Protein AF-A0A521CJY9-F1 (afdb_monomer)

pLDDT: mean 82.64, std 19.56, range [33.78, 97.81]

Organism: NCBI:txid1010611

Foldseek 3Di:
DDPDPDPPDDPPPDDPPPDDDPVRLLVVLLVLLVVLLVCLLPDQSPDPSNLVSLVVLLVQFVCSVVLSVQLVVLSPDPDSVSSSVSSVVSSVVSVVRSVVSVVD

Mean predicted aligned error: 7.99 Å

Sequence (104 aa):
MDRKQQLSNVAFGGDWSEAVEPGERTALCLLRLAEAVRNCQEEDPATPDVLEALDWLAARISRGALLRSAFLKAAQHPIPELRQSELWRTLRTIRSLVGEAAGR

R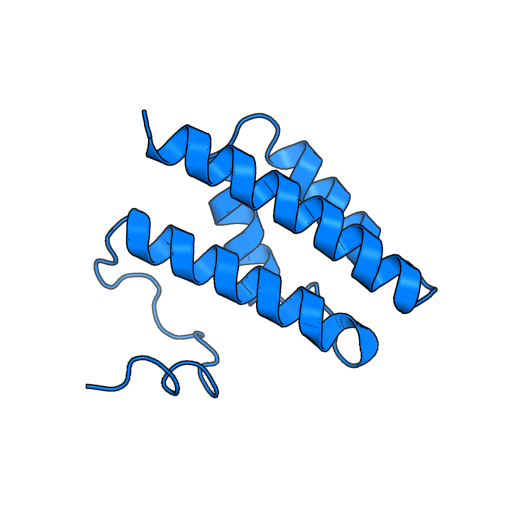adius of gyration: 13.81 Å; Cα contacts (8 Å, |Δi|>4): 87; chains: 1; bounding box: 34×40×36 Å

Solvent-accessible surface area (backbone atoms only — not comparable to full-atom values): 6114 Å² total; per-residue (Å²): 136,84,91,80,76,90,74,87,83,69,86,78,85,64,77,89,75,65,92,64,54,73,69,57,50,50,52,51,29,53,48,47,46,52,50,29,43,71,43,38,76,85,43,79,45,75,41,71,70,37,46,52,31,47,52,60,53,25,78,63,28,90,65,16,72,58,50,50,53,50,36,56,56,18,62,67,38,86,54,49,70,58,16,36,52,44,28,49,55,43,51,54,52,51,54,52,45,46,53,61,50,73,76,108

Secondary structure (DSSP, 8-state):
---SSSSSS----S-TTS---HHHHHHHHHHHHHHHHHHTTTS-TT-HHHHHHHHHHHTTSTTHHHHHHHHHHHHT-SSHHHHHHHHHHHHHHHHHHHHHHHT-

Structure (mmCIF, N/CA/C/O backbone):
data_AF-A0A521CJY9-F1
#
_entry.id   AF-A0A521CJY9-F1
#
loop_
_atom_site.group_PDB
_atom_site.id
_atom_site.type_symbol
_atom_site.label_atom_id
_atom_site.label_alt_id
_atom_site.label_comp_id
_atom_site.label_asym_id
_atom_site.label_entity_id
_atom_site.label_seq_id
_atom_site.pdbx_PDB_ins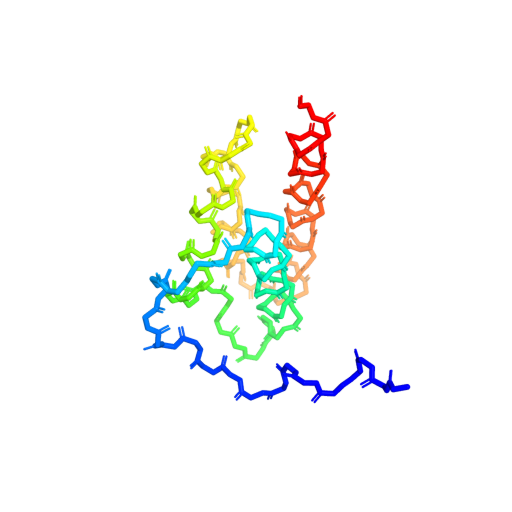_code
_atom_site.Cartn_x
_atom_site.Cartn_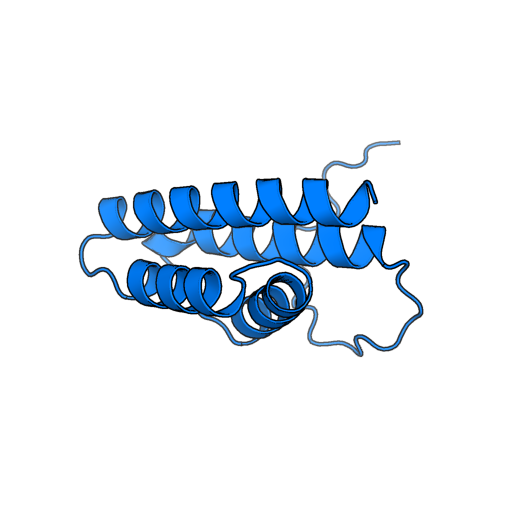y
_atom_site.Cartn_z
_atom_site.occupancy
_atom_site.B_iso_or_equiv
_atom_site.auth_seq_id
_atom_site.auth_comp_id
_atom_site.auth_asym_id
_atom_site.auth_atom_id
_atom_site.pdbx_PDB_model_num
ATOM 1 N N . MET A 1 1 ? 2.436 -30.180 -6.746 1.00 33.78 1 MET A N 1
ATOM 2 C CA . MET A 1 1 ? 3.196 -29.423 -5.731 1.00 33.78 1 MET A CA 1
ATOM 3 C C . MET A 1 1 ? 2.427 -28.152 -5.417 1.00 33.78 1 MET A C 1
ATOM 5 O O . MET A 1 1 ? 2.190 -27.344 -6.311 1.00 33.78 1 MET A O 1
ATOM 9 N N . ASP A 1 2 ? 1.943 -28.066 -4.182 1.00 40.22 2 ASP A N 1
ATOM 10 C CA . ASP A 1 2 ? 1.028 -27.050 -3.660 1.00 40.22 2 ASP A CA 1
ATOM 11 C C . ASP A 1 2 ? 1.739 -25.710 -3.423 1.00 40.22 2 ASP A C 1
ATOM 13 O O . ASP A 1 2 ? 2.534 -25.567 -2.501 1.00 40.22 2 ASP A O 1
ATOM 17 N N . ARG A 1 3 ? 1.431 -24.697 -4.242 1.00 48.19 3 ARG A N 1
ATOM 18 C CA . ARG A 1 3 ? 1.924 -23.310 -4.096 1.00 48.19 3 ARG A CA 1
ATOM 19 C C . ARG A 1 3 ? 1.027 -22.464 -3.181 1.00 48.19 3 ARG A C 1
ATOM 21 O O . ARG A 1 3 ? 0.760 -21.305 -3.489 1.00 48.19 3 ARG A O 1
ATOM 28 N N . LYS A 1 4 ? 0.463 -23.044 -2.117 1.00 45.81 4 LYS A N 1
ATOM 29 C CA . LYS A 1 4 ? -0.617 -22.391 -1.349 1.00 45.81 4 LYS A CA 1
ATOM 30 C C . LYS A 1 4 ? -0.349 -22.119 0.130 1.00 45.81 4 LYS A C 1
ATOM 32 O O . LYS A 1 4 ? -1.239 -21.585 0.779 1.00 45.81 4 LYS A O 1
ATOM 37 N N . GLN A 1 5 ? 0.844 -22.387 0.663 1.00 43.06 5 GLN A N 1
ATOM 38 C CA . GLN A 1 5 ? 1.094 -22.189 2.104 1.00 43.06 5 GLN A CA 1
ATOM 39 C C . GLN A 1 5 ? 2.442 -21.555 2.481 1.00 43.06 5 GLN A C 1
ATOM 41 O O . GLN A 1 5 ? 2.839 -21.627 3.635 1.00 43.06 5 GLN A O 1
ATOM 46 N N . GLN A 1 6 ? 3.150 -20.896 1.560 1.00 45.12 6 GLN A N 1
ATOM 47 C CA . GLN A 1 6 ? 4.528 -20.456 1.838 1.00 45.12 6 GLN A CA 1
ATOM 48 C C . GLN A 1 6 ? 4.722 -18.982 2.223 1.00 45.12 6 GLN A C 1
ATOM 50 O O . GLN A 1 6 ? 5.857 -18.528 2.283 1.00 45.12 6 GLN A O 1
ATOM 55 N N . LEU A 1 7 ? 3.659 -18.223 2.496 1.00 50.19 7 LEU A N 1
ATOM 56 C CA . LEU A 1 7 ? 3.787 -16.778 2.758 1.00 50.19 7 LEU A CA 1
ATOM 57 C C . LEU A 1 7 ? 3.251 -16.341 4.124 1.00 50.19 7 LEU A C 1
ATOM 59 O O . LEU A 1 7 ? 3.151 -15.150 4.374 1.00 50.19 7 LEU A O 1
ATOM 63 N N . SER A 1 8 ? 2.921 -17.275 5.019 1.00 37.91 8 SER A N 1
ATOM 64 C CA . SER A 1 8 ? 2.235 -16.933 6.268 1.00 37.91 8 SER A CA 1
ATOM 65 C C . SER A 1 8 ? 3.139 -16.488 7.416 1.00 37.91 8 SER A C 1
ATOM 67 O O . SER A 1 8 ? 2.602 -16.242 8.479 1.00 37.91 8 SER A O 1
ATOM 69 N N . ASN A 1 9 ? 4.466 -16.406 7.265 1.00 35.91 9 ASN A N 1
ATOM 70 C CA . ASN A 1 9 ? 5.363 -15.991 8.358 1.00 35.91 9 ASN A CA 1
ATOM 71 C C . ASN A 1 9 ? 6.708 -15.481 7.834 1.00 35.91 9 ASN A C 1
ATOM 73 O O . ASN A 1 9 ? 7.758 -16.036 8.157 1.00 35.91 9 ASN A O 1
ATOM 77 N N . VAL A 1 10 ? 6.706 -14.440 7.004 1.00 48.16 10 VAL A N 1
ATOM 78 C CA . VAL A 1 10 ? 7.971 -13.793 6.652 1.00 48.16 10 VAL A CA 1
ATOM 79 C C . VAL A 1 10 ? 7.881 -12.297 6.916 1.00 48.16 10 VAL A C 1
ATOM 81 O O . VAL A 1 10 ? 7.437 -11.497 6.089 1.00 48.16 10 VAL A O 1
ATOM 84 N N . ALA A 1 11 ? 8.333 -11.916 8.109 1.00 45.84 11 ALA A N 1
ATOM 85 C CA . ALA A 1 11 ? 8.929 -10.609 8.314 1.00 45.84 11 ALA A CA 1
ATOM 86 C C . ALA A 1 11 ? 10.189 -10.567 7.433 1.00 45.84 11 ALA A C 1
ATOM 88 O O . ALA A 1 11 ? 11.240 -11.086 7.807 1.00 45.84 11 ALA A O 1
ATOM 89 N N . PHE A 1 12 ? 10.055 -10.046 6.212 1.00 53.09 12 PHE A N 1
ATOM 90 C CA . PHE A 1 12 ? 11.155 -9.887 5.262 1.00 53.09 12 PHE A CA 1
ATOM 91 C C . PHE A 1 12 ? 11.997 -8.667 5.678 1.00 53.09 12 PHE A C 1
ATOM 93 O O . PHE A 1 12 ? 12.066 -7.672 4.972 1.00 53.09 12 PHE A O 1
ATOM 100 N N . GLY A 1 13 ? 12.621 -8.745 6.856 1.00 45.44 13 GLY A N 1
ATOM 101 C CA . GLY A 1 13 ? 13.673 -7.830 7.317 1.00 45.44 13 GLY A CA 1
ATOM 102 C C . GLY A 1 13 ? 15.075 -8.324 6.939 1.00 45.44 13 GLY A C 1
ATOM 103 O O . GLY A 1 13 ? 16.040 -8.036 7.643 1.00 45.44 13 GLY A O 1
ATOM 104 N N . GLY A 1 14 ? 15.175 -9.145 5.890 1.00 42.72 14 GLY A N 1
ATOM 105 C CA . GLY A 1 14 ? 16.407 -9.763 5.412 1.00 42.72 14 GLY A CA 1
ATOM 106 C C . GLY A 1 14 ? 16.717 -9.289 3.999 1.00 42.72 14 GLY A C 1
ATOM 107 O O . GLY A 1 14 ? 15.902 -9.477 3.104 1.00 42.72 14 GLY A O 1
ATOM 108 N N . ASP A 1 15 ? 17.872 -8.642 3.870 1.00 48.41 15 ASP A N 1
ATOM 109 C CA . ASP A 1 15 ? 18.595 -8.234 2.663 1.00 48.41 15 ASP A CA 1
ATOM 110 C C . ASP A 1 15 ? 17.845 -8.409 1.321 1.00 48.41 15 ASP A C 1
ATOM 112 O O . ASP A 1 15 ? 17.906 -9.450 0.669 1.00 48.41 15 ASP A O 1
ATOM 116 N N . TRP A 1 16 ? 17.180 -7.341 0.863 1.00 54.81 16 TRP A N 1
ATOM 117 C CA . TRP A 1 16 ? 16.514 -7.215 -0.449 1.00 54.81 16 TRP A CA 1
ATOM 118 C C . TRP A 1 16 ? 17.482 -7.263 -1.660 1.00 54.81 16 TRP A C 1
ATOM 120 O O . TRP A 1 16 ? 17.134 -6.807 -2.754 1.00 54.81 16 TRP A O 1
ATOM 130 N N . SER A 1 17 ? 18.710 -7.744 -1.443 1.00 44.91 17 SER A N 1
ATOM 131 C CA . SER A 1 17 ? 19.864 -7.706 -2.347 1.00 44.91 17 SER A CA 1
ATOM 132 C C . SER A 1 17 ? 20.087 -9.016 -3.114 1.00 44.91 17 SER A C 1
ATOM 134 O O . SER A 1 17 ? 20.841 -9.035 -4.088 1.00 44.91 17 SER A O 1
ATOM 136 N N . GLU A 1 18 ? 19.414 -10.113 -2.750 1.00 48.56 18 GLU A N 1
ATOM 137 C CA . GLU A 1 18 ? 19.413 -11.300 -3.611 1.00 48.56 18 GLU A CA 1
ATOM 13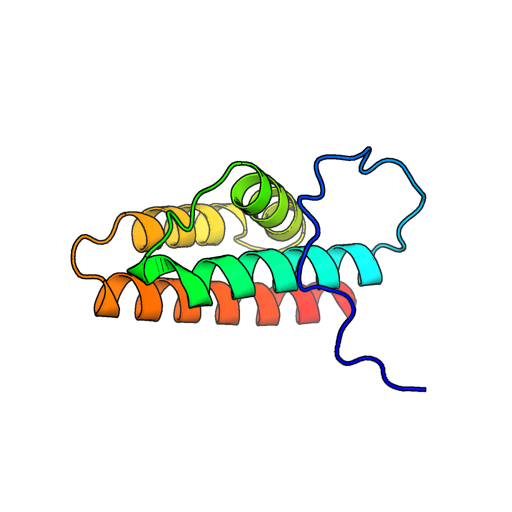8 C C . GLU A 1 18 ? 18.633 -11.013 -4.900 1.00 48.56 18 GLU A C 1
ATOM 140 O O . GLU A 1 18 ? 17.611 -10.330 -4.889 1.00 48.56 18 GLU A O 1
ATOM 145 N N . ALA A 1 19 ? 19.163 -11.483 -6.029 1.00 53.38 19 ALA A N 1
ATOM 146 C CA . ALA A 1 19 ? 18.713 -11.185 -7.385 1.00 53.38 19 ALA A CA 1
ATOM 147 C C . ALA A 1 19 ? 17.272 -11.664 -7.662 1.00 53.38 19 ALA A C 1
ATOM 149 O O . ALA A 1 19 ? 17.053 -12.680 -8.314 1.00 53.38 19 ALA A O 1
ATOM 150 N N . VAL A 1 20 ? 16.279 -10.931 -7.157 1.00 58.16 20 VAL A N 1
ATOM 151 C CA . VAL A 1 20 ? 14.862 -11.149 -7.452 1.00 58.16 20 VAL A CA 1
ATOM 152 C C . VAL A 1 20 ? 14.562 -10.550 -8.821 1.00 58.16 20 VAL A C 1
ATOM 154 O O . VAL A 1 20 ? 14.743 -9.346 -9.036 1.00 58.16 20 VAL A O 1
ATOM 157 N N . GLU A 1 21 ? 14.056 -11.376 -9.736 1.00 67.38 21 GLU A N 1
ATOM 158 C CA . GLU A 1 21 ? 13.609 -10.915 -11.048 1.00 67.38 21 GLU A CA 1
ATOM 159 C C . GLU A 1 21 ? 12.563 -9.790 -10.886 1.00 67.38 21 GLU A C 1
ATOM 161 O O . GLU A 1 21 ? 11.682 -9.872 -10.019 1.00 67.38 21 GLU A O 1
ATOM 166 N N . PRO A 1 22 ? 12.586 -8.726 -11.712 1.00 67.31 22 PRO A N 1
ATOM 167 C CA . PRO A 1 22 ? 11.698 -7.569 -11.543 1.00 67.31 22 PRO A CA 1
ATOM 168 C C . PRO A 1 22 ? 10.198 -7.914 -11.438 1.00 67.31 22 PRO A C 1
ATOM 170 O O . PRO A 1 2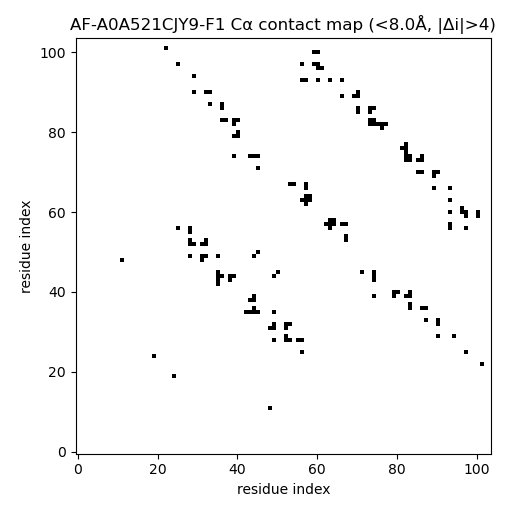2 ? 9.445 -7.236 -10.726 1.00 67.31 22 PRO A O 1
ATOM 173 N N . GLY A 1 23 ? 9.756 -8.985 -12.108 1.00 74.44 23 GLY A N 1
ATOM 174 C CA . GLY A 1 23 ? 8.383 -9.492 -12.031 1.00 74.44 23 GLY A CA 1
ATOM 175 C C . GLY A 1 23 ? 8.041 -10.141 -10.685 1.00 74.44 23 GLY A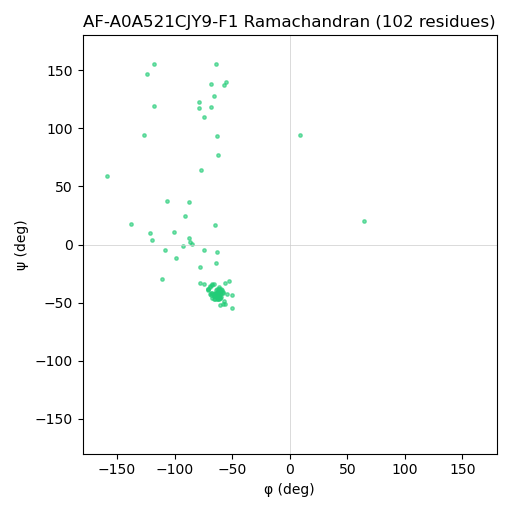 C 1
ATOM 176 O O . GLY A 1 23 ? 6.952 -9.920 -10.151 1.00 74.44 23 GLY A O 1
ATOM 177 N N . GLU A 1 24 ? 8.977 -10.878 -10.090 1.00 79.75 24 GLU A N 1
ATOM 178 C CA . GLU A 1 24 ? 8.803 -11.492 -8.770 1.00 79.75 24 GLU A CA 1
ATOM 179 C C . GLU A 1 24 ? 8.755 -10.427 -7.677 1.00 79.75 24 GLU A C 1
ATOM 181 O O . GLU A 1 24 ? 7.862 -10.450 -6.827 1.00 79.75 24 GLU A O 1
ATOM 186 N N . ARG A 1 25 ? 9.624 -9.410 -7.759 1.00 85.19 25 ARG A N 1
ATOM 187 C CA . ARG A 1 25 ? 9.609 -8.288 -6.811 1.00 85.19 25 ARG A CA 1
ATOM 188 C C . ARG A 1 25 ? 8.296 -7.514 -6.868 1.00 85.19 25 ARG A C 1
ATOM 190 O O . ARG A 1 25 ? 7.721 -7.188 -5.832 1.00 85.19 25 ARG A O 1
ATOM 197 N N . THR A 1 26 ? 7.772 -7.296 -8.072 1.00 89.31 26 THR A N 1
ATOM 198 C CA . THR A 1 26 ? 6.449 -6.691 -8.265 1.00 89.31 26 THR A CA 1
ATOM 199 C C . THR A 1 26 ? 5.350 -7.483 -7.558 1.00 89.31 26 THR A C 1
ATOM 201 O O . THR A 1 26 ? 4.529 -6.906 -6.838 1.00 89.31 26 THR A O 1
ATOM 204 N N . ALA A 1 27 ? 5.329 -8.804 -7.751 1.00 89.19 27 ALA A N 1
ATOM 205 C CA . ALA A 1 27 ? 4.332 -9.673 -7.139 1.00 89.19 27 ALA A CA 1
ATOM 206 C C . ALA A 1 27 ? 4.424 -9.653 -5.605 1.00 89.19 27 ALA A C 1
ATOM 208 O O . ALA A 1 27 ? 3.392 -9.563 -4.936 1.00 89.19 27 ALA A O 1
ATOM 209 N N . LEU A 1 28 ? 5.642 -9.667 -5.055 1.00 90.44 28 LEU A N 1
ATOM 210 C CA . LEU A 1 28 ? 5.892 -9.591 -3.614 1.00 90.44 28 LEU A CA 1
ATOM 211 C C . LEU A 1 28 ? 5.410 -8.265 -3.013 1.00 90.44 28 LEU A C 1
ATOM 213 O O . LEU A 1 28 ? 4.690 -8.276 -2.014 1.00 90.44 28 LEU A O 1
ATOM 217 N N . CYS A 1 29 ? 5.721 -7.127 -3.641 1.00 93.12 29 CYS A N 1
ATOM 218 C CA . CYS A 1 29 ? 5.244 -5.828 -3.168 1.00 93.12 29 CYS A CA 1
ATOM 219 C C . CYS A 1 29 ? 3.708 -5.744 -3.197 1.00 93.12 29 CYS A C 1
ATOM 221 O O . CYS A 1 29 ? 3.091 -5.304 -2.228 1.00 93.12 29 CYS A O 1
ATOM 223 N N . LEU A 1 30 ? 3.065 -6.213 -4.275 1.00 93.81 30 LEU A N 1
ATOM 224 C CA . LEU A 1 30 ? 1.599 -6.235 -4.370 1.00 93.81 30 LEU A CA 1
ATOM 225 C C . LEU A 1 30 ? 0.961 -7.136 -3.308 1.00 93.81 30 LEU A C 1
ATOM 227 O O . LEU A 1 30 ? -0.086 -6.787 -2.759 1.00 93.81 30 LEU A O 1
ATOM 231 N N . LEU A 1 31 ? 1.580 -8.280 -3.012 1.00 93.88 31 LEU A N 1
ATOM 232 C CA . LEU A 1 31 ? 1.135 -9.173 -1.950 1.00 93.88 31 LEU A CA 1
ATOM 233 C C . LEU A 1 31 ? 1.231 -8.498 -0.577 1.00 93.88 31 LEU A C 1
ATOM 235 O O . LEU A 1 31 ? 0.267 -8.565 0.184 1.00 93.88 31 LEU A O 1
ATOM 239 N N . ARG A 1 32 ? 2.348 -7.816 -0.289 1.00 93.38 32 ARG A N 1
ATOM 240 C CA . ARG A 1 32 ? 2.563 -7.102 0.977 1.00 93.38 32 ARG A CA 1
ATOM 241 C C . ARG A 1 32 ? 1.515 -6.016 1.200 1.00 93.38 32 ARG A C 1
ATOM 243 O O . ARG A 1 32 ? 0.926 -5.946 2.274 1.00 93.38 32 ARG A O 1
ATOM 250 N N . LEU A 1 33 ? 1.224 -5.217 0.172 1.00 95.56 33 LEU A N 1
ATOM 251 C CA . LEU A 1 33 ? 0.143 -4.235 0.249 1.00 95.56 33 LEU A CA 1
ATOM 252 C C . LEU A 1 33 ? -1.205 -4.932 0.486 1.00 95.56 33 LEU A C 1
ATOM 254 O O . LEU A 1 33 ? -1.967 -4.499 1.341 1.00 95.56 33 LEU A O 1
ATOM 258 N N . ALA A 1 34 ? -1.510 -6.020 -0.230 1.00 96.12 34 ALA A N 1
ATOM 259 C CA . ALA A 1 34 ? -2.775 -6.741 -0.066 1.00 96.12 34 ALA A CA 1
ATOM 260 C C . ALA A 1 34 ? -2.967 -7.313 1.345 1.00 96.12 34 ALA A C 1
ATOM 262 O O . ALA A 1 34 ? -4.081 -7.291 1.862 1.00 96.12 34 ALA A O 1
ATOM 263 N N . GLU A 1 35 ? -1.905 -7.819 1.966 1.00 95.56 35 GLU A N 1
ATOM 264 C CA . GLU A 1 35 ? -1.929 -8.298 3.346 1.00 95.56 35 GLU A CA 1
ATOM 265 C C . GLU A 1 35 ? -2.201 -7.166 4.337 1.00 95.56 35 GLU A C 1
ATOM 267 O O . GLU A 1 35 ? -3.136 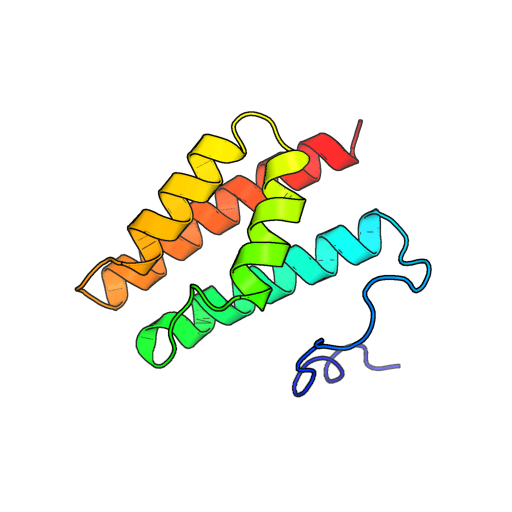-7.274 5.128 1.00 95.56 35 GLU A O 1
ATOM 272 N N . ALA A 1 36 ? -1.503 -6.038 4.193 1.00 95.12 36 ALA A N 1
ATOM 273 C CA . ALA A 1 36 ? -1.751 -4.848 5.001 1.00 95.12 36 ALA A CA 1
ATOM 274 C C . ALA A 1 36 ? -3.200 -4.353 4.876 1.00 95.12 36 ALA A C 1
ATOM 276 O O . ALA A 1 36 ? -3.835 -4.030 5.875 1.00 95.12 36 ALA A O 1
ATOM 277 N N . VAL A 1 37 ? -3.772 -4.349 3.664 1.00 96.50 37 VAL A N 1
ATOM 278 C CA . VAL A 1 37 ? -5.183 -3.974 3.457 1.00 96.50 37 VAL A CA 1
ATOM 279 C C . VAL A 1 37 ? -6.154 -4.990 4.077 1.00 96.50 37 VAL A C 1
ATOM 281 O O . VAL A 1 37 ? -7.214 -4.604 4.570 1.00 96.50 37 VAL A O 1
ATOM 284 N N . ARG A 1 38 ? -5.835 -6.291 4.075 1.00 94.94 38 ARG A N 1
ATOM 285 C CA . ARG A 1 38 ? -6.684 -7.303 4.730 1.00 94.94 38 ARG A CA 1
ATOM 286 C C . ARG A 1 38 ? -6.716 -7.117 6.244 1.00 94.94 38 ARG A C 1
ATOM 288 O O . ARG A 1 38 ? -7.803 -7.168 6.810 1.00 94.94 38 ARG A O 1
ATOM 295 N N . ASN A 1 39 ? -5.567 -6.838 6.853 1.00 93.38 39 ASN A N 1
ATOM 296 C CA . ASN A 1 39 ? -5.419 -6.782 8.308 1.00 93.38 39 ASN A CA 1
ATOM 297 C C . ASN A 1 39 ? -5.625 -5.370 8.890 1.00 93.38 39 ASN A C 1
ATOM 299 O O . ASN A 1 39 ? -5.605 -5.200 10.104 1.00 93.38 39 ASN A O 1
ATOM 303 N N . CYS A 1 40 ? -5.886 -4.348 8.060 1.00 93.94 40 CYS A N 1
ATOM 304 C CA . CYS A 1 40 ? -5.929 -2.936 8.476 1.00 93.94 40 CYS A CA 1
ATOM 305 C C . CYS A 1 40 ? -7.015 -2.567 9.506 1.00 93.94 40 CYS A C 1
ATOM 307 O O . CYS A 1 40 ? -7.139 -1.402 9.902 1.00 93.94 40 CYS A O 1
ATOM 309 N N . GLN A 1 41 ? -7.902 -3.502 9.845 1.00 90.12 41 GLN A N 1
ATOM 310 C CA . GLN A 1 41 ? -8.886 -3.323 10.910 1.00 90.12 41 GLN A CA 1
ATOM 311 C C . GLN A 1 41 ? -8.254 -3.502 12.293 1.00 90.12 41 GLN A C 1
ATOM 313 O O . GLN A 1 41 ? -8.651 -2.801 13.220 1.00 90.12 41 GLN A O 1
ATOM 318 N N . GLU A 1 42 ? -7.257 -4.379 12.398 1.00 90.69 42 GLU A N 1
ATOM 319 C CA . GLU A 1 42 ? -6.597 -4.764 13.649 1.00 90.69 42 GLU A CA 1
ATOM 320 C C . GLU A 1 42 ? -5.155 -4.238 13.719 1.00 90.69 42 GLU A C 1
ATOM 322 O O . GLU A 1 42 ? -4.662 -3.919 14.798 1.00 90.69 42 GLU A O 1
ATOM 327 N N . GLU A 1 43 ? -4.501 -4.089 12.566 1.00 91.50 43 GLU A N 1
ATOM 328 C CA . GLU A 1 43 ? -3.102 -3.681 12.438 1.00 91.50 43 GLU A CA 1
ATOM 329 C C . GLU A 1 43 ? -2.968 -2.353 11.681 1.00 91.50 43 GLU A C 1
ATOM 331 O O . GLU A 1 43 ? -3.825 -1.986 10.871 1.00 91.50 43 GLU A O 1
ATOM 336 N N . ASP A 1 44 ? -1.870 -1.629 11.918 1.00 91.00 44 ASP A N 1
ATOM 337 C CA . ASP A 1 44 ? -1.529 -0.446 11.125 1.00 91.00 44 ASP A CA 1
ATOM 338 C C . ASP A 1 44 ? -1.141 -0.870 9.694 1.00 91.00 44 ASP A C 1
ATOM 340 O O . ASP A 1 44 ? -0.151 -1.580 9.515 1.00 91.00 44 ASP A O 1
ATOM 344 N N . PRO A 1 45 ? -1.869 -0.439 8.647 1.00 93.50 45 PRO A N 1
ATOM 345 C CA . PRO A 1 45 ? -1.519 -0.768 7.270 1.00 93.50 45 PRO A CA 1
ATOM 346 C C . PRO A 1 45 ? -0.305 0.013 6.734 1.00 93.50 45 PRO A C 1
ATOM 348 O O . PRO A 1 45 ? 0.094 -0.228 5.597 1.00 93.50 45 PRO A O 1
ATOM 351 N N . ALA A 1 46 ? 0.264 0.961 7.487 1.00 94.19 46 ALA A N 1
ATOM 352 C CA . ALA A 1 46 ? 1.384 1.812 7.074 1.00 94.19 46 ALA A CA 1
ATOM 353 C C . ALA A 1 46 ? 2.722 1.437 7.743 1.00 94.19 46 ALA A C 1
ATOM 355 O O . ALA A 1 46 ? 3.538 2.308 8.053 1.00 94.19 46 ALA A O 1
ATOM 356 N N . THR A 1 47 ? 2.977 0.140 7.939 1.00 94.31 47 THR A N 1
ATOM 357 C CA . THR A 1 47 ? 4.261 -0.341 8.476 1.00 94.31 47 THR A CA 1
ATOM 358 C C . THR A 1 47 ? 5.435 -0.034 7.532 1.00 94.31 47 THR A C 1
ATOM 360 O O . THR A 1 47 ? 5.227 0.082 6.321 1.00 94.31 47 THR A O 1
ATOM 363 N N . PRO A 1 48 ? 6.684 0.059 8.035 1.00 93.06 48 PRO A N 1
ATOM 364 C CA . PRO A 1 48 ? 7.861 0.342 7.206 1.00 93.06 48 PRO A CA 1
ATOM 365 C C . PRO A 1 48 ? 7.988 -0.558 5.967 1.00 93.06 48 PRO A C 1
ATOM 367 O O . PRO A 1 48 ? 8.199 -0.043 4.872 1.00 93.06 48 PRO A O 1
ATOM 370 N N . ASP A 1 49 ? 7.747 -1.865 6.108 1.00 88.62 49 ASP A N 1
ATOM 371 C CA . ASP A 1 49 ? 7.769 -2.824 4.993 1.00 88.62 49 ASP A CA 1
ATOM 372 C C . ASP A 1 49 ? 6.715 -2.502 3.920 1.00 88.62 49 ASP A C 1
ATOM 374 O O . ASP A 1 49 ? 6.948 -2.658 2.719 1.00 88.62 49 ASP A O 1
ATOM 378 N N . VAL A 1 50 ? 5.522 -2.063 4.339 1.00 94.75 50 VAL A N 1
ATOM 379 C CA . VAL A 1 50 ? 4.448 -1.681 3.411 1.00 94.75 50 VAL A CA 1
ATOM 380 C C . VAL A 1 50 ? 4.796 -0.376 2.711 1.00 94.75 50 VAL A C 1
ATOM 382 O O . VAL A 1 50 ? 4.543 -0.247 1.514 1.00 94.75 50 VAL A O 1
ATOM 385 N N . LEU A 1 51 ? 5.400 0.573 3.429 1.00 95.50 51 LEU A N 1
ATOM 386 C CA . LEU A 1 51 ? 5.867 1.832 2.857 1.00 95.50 51 LEU A CA 1
ATOM 387 C C . LEU A 1 51 ? 6.970 1.600 1.824 1.00 95.50 51 LEU A C 1
ATOM 389 O O . LEU A 1 51 ? 6.886 2.157 0.733 1.00 95.50 51 LEU A O 1
ATOM 393 N N . GLU A 1 52 ? 7.936 0.727 2.111 1.00 94.50 52 GLU A N 1
ATOM 394 C CA . GLU A 1 52 ? 8.991 0.358 1.164 1.00 94.50 52 GLU A CA 1
ATOM 395 C C . GLU A 1 52 ? 8.408 -0.300 -0.098 1.00 94.50 52 GLU A C 1
ATOM 397 O O . GLU A 1 52 ? 8.729 0.096 -1.222 1.00 94.50 52 GLU A O 1
ATOM 402 N N . ALA A 1 53 ? 7.494 -1.262 0.066 1.00 93.75 53 ALA A N 1
ATOM 403 C CA . ALA A 1 53 ? 6.814 -1.907 -1.056 1.00 93.75 53 ALA A CA 1
ATOM 404 C C . ALA A 1 53 ? 5.978 -0.911 -1.882 1.00 93.75 53 ALA A C 1
ATOM 406 O O . ALA A 1 53 ? 5.966 -0.970 -3.116 1.00 93.75 53 ALA A O 1
ATOM 407 N N . LEU A 1 54 ? 5.294 0.021 -1.215 1.00 96.00 54 LEU A N 1
ATOM 408 C CA . LEU A 1 54 ? 4.509 1.073 -1.852 1.00 96.00 54 LEU A CA 1
ATOM 409 C C . LEU A 1 54 ? 5.407 2.034 -2.637 1.00 96.00 54 LEU A C 1
ATOM 411 O O . LEU A 1 54 ? 5.078 2.362 -3.776 1.00 96.00 54 LEU A O 1
ATOM 415 N N . ASP A 1 55 ? 6.538 2.448 -2.067 1.00 95.25 55 ASP A N 1
ATOM 416 C CA . ASP A 1 55 ? 7.522 3.318 -2.714 1.00 95.25 55 ASP A CA 1
ATOM 417 C C . ASP A 1 55 ? 8.143 2.648 -3.941 1.00 95.25 55 ASP A C 1
ATOM 419 O O . ASP A 1 55 ? 8.242 3.256 -5.014 1.00 95.25 55 ASP A O 1
ATOM 423 N N . TRP A 1 56 ? 8.461 1.359 -3.832 1.00 93.19 56 TRP A N 1
ATOM 424 C CA . TRP A 1 56 ? 8.972 0.575 -4.947 1.00 93.19 56 TRP A CA 1
ATOM 425 C C . TRP A 1 56 ? 7.981 0.509 -6.119 1.00 93.19 56 TRP A C 1
ATOM 427 O O . TRP A 1 56 ? 8.374 0.720 -7.272 1.00 93.19 56 TRP A O 1
ATOM 437 N N . LEU A 1 57 ? 6.698 0.247 -5.845 1.00 93.62 57 LEU A N 1
ATOM 438 C CA . LEU A 1 57 ? 5.651 0.196 -6.873 1.00 93.62 57 LEU A CA 1
ATOM 439 C C . LEU A 1 57 ? 5.365 1.586 -7.454 1.00 93.62 57 LEU A C 1
ATOM 441 O O . LEU A 1 57 ? 5.247 1.738 -8.670 1.00 93.62 57 LEU A O 1
ATOM 445 N N . ALA A 1 58 ? 5.290 2.611 -6.602 1.00 94.44 58 ALA A N 1
ATOM 446 C CA . ALA A 1 58 ? 5.016 3.986 -7.004 1.00 94.44 58 ALA A CA 1
ATOM 447 C C . ALA A 1 58 ? 6.087 4.539 -7.955 1.00 94.44 58 ALA A C 1
ATOM 449 O O . ALA A 1 58 ? 5.752 5.237 -8.910 1.00 94.44 58 ALA A O 1
ATOM 450 N N . ALA A 1 59 ? 7.359 4.187 -7.759 1.00 92.81 59 ALA A N 1
ATOM 451 C CA . ALA A 1 59 ? 8.443 4.608 -8.646 1.00 92.81 59 ALA A CA 1
ATOM 452 C C . ALA A 1 59 ? 8.321 4.066 -10.088 1.00 92.81 59 ALA A C 1
ATOM 454 O O . ALA A 1 59 ? 8.989 4.572 -10.987 1.00 92.81 59 ALA A O 1
ATOM 455 N N . ARG A 1 60 ? 7.486 3.043 -10.323 1.00 89.94 60 ARG A N 1
ATOM 456 C CA . ARG A 1 60 ? 7.386 2.307 -11.599 1.00 89.94 60 ARG A CA 1
ATOM 457 C C . ARG A 1 60 ? 6.113 2.582 -12.391 1.00 89.94 60 ARG A C 1
ATOM 459 O O . ARG A 1 60 ? 5.975 2.085 -13.503 1.00 89.94 60 ARG A O 1
ATOM 466 N N . ILE A 1 61 ? 5.187 3.365 -11.843 1.00 90.94 61 ILE A N 1
ATOM 467 C CA . ILE A 1 61 ? 3.905 3.661 -12.485 1.00 90.94 61 ILE A CA 1
ATOM 468 C C . ILE A 1 61 ? 3.685 5.159 -12.636 1.00 90.94 61 ILE A C 1
ATOM 470 O O . ILE A 1 61 ? 4.044 5.969 -11.777 1.00 90.94 61 ILE A O 1
ATOM 474 N N . SER A 1 62 ? 3.011 5.542 -13.721 1.00 85.06 62 SER A N 1
ATOM 475 C CA . SER A 1 62 ? 2.547 6.917 -13.885 1.00 85.06 62 SER A CA 1
ATOM 476 C C . SER A 1 62 ? 1.654 7.306 -12.706 1.00 85.06 62 SER A C 1
ATOM 478 O O . SER A 1 62 ? 0.794 6.523 -12.303 1.00 85.06 62 SER A O 1
ATOM 480 N N . ARG A 1 63 ? 1.824 8.524 -12.178 1.00 90.31 63 ARG A N 1
ATOM 481 C CA . ARG A 1 63 ? 1.070 9.035 -11.014 1.00 90.31 63 ARG A CA 1
ATOM 482 C C . ARG A 1 63 ? 1.344 8.271 -9.707 1.00 90.31 63 ARG A C 1
ATOM 484 O O . ARG A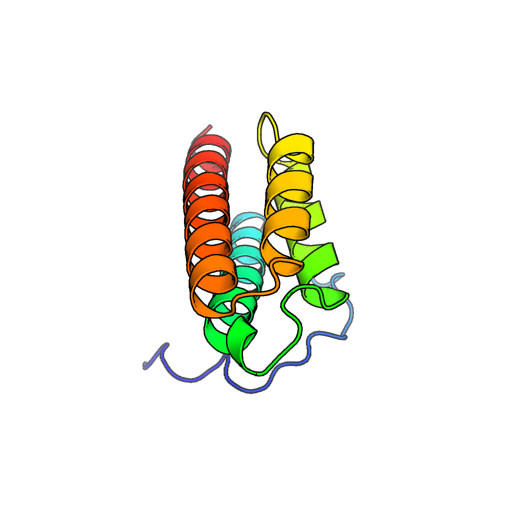 1 63 ? 0.559 8.390 -8.769 1.00 90.31 63 ARG A O 1
ATOM 491 N N . GLY A 1 64 ? 2.458 7.545 -9.601 1.00 92.50 64 GLY A N 1
ATOM 492 C CA . GLY A 1 64 ? 2.811 6.796 -8.393 1.00 92.50 64 GLY A CA 1
ATOM 493 C C . GLY A 1 64 ? 2.829 7.633 -7.112 1.00 92.50 64 GLY A C 1
ATOM 494 O O . GLY A 1 64 ? 2.250 7.216 -6.115 1.00 92.50 64 GLY A O 1
ATOM 495 N N . ALA A 1 65 ? 3.373 8.855 -7.144 1.00 94.69 65 ALA A N 1
ATOM 496 C CA . ALA A 1 65 ? 3.358 9.760 -5.987 1.00 94.69 65 ALA A CA 1
ATOM 497 C C . ALA A 1 65 ? 1.931 10.110 -5.512 1.00 94.69 65 ALA A C 1
ATOM 499 O O . ALA A 1 65 ? 1.665 10.167 -4.310 1.00 94.69 65 ALA A O 1
ATOM 500 N N . LEU A 1 66 ? 0.993 10.289 -6.452 1.00 96.44 66 LEU A N 1
ATOM 501 C CA . LEU A 1 66 ? -0.416 10.533 -6.140 1.00 96.44 66 LEU A CA 1
ATOM 502 C C . LEU A 1 66 ? -1.048 9.304 -5.476 1.00 96.44 66 LEU A C 1
ATOM 504 O O . LEU A 1 66 ? -1.756 9.442 -4.483 1.00 96.44 66 LEU A O 1
ATOM 508 N N . LEU A 1 67 ? -0.779 8.106 -6.000 1.00 96.75 67 LEU A N 1
ATOM 509 C CA . LEU A 1 67 ? -1.318 6.859 -5.449 1.00 96.75 67 LEU A CA 1
ATOM 510 C C . LEU A 1 67 ? -0.714 6.511 -4.092 1.00 96.75 67 LEU A C 1
ATOM 512 O O . LEU A 1 67 ? -1.438 6.059 -3.209 1.00 96.75 67 LEU A 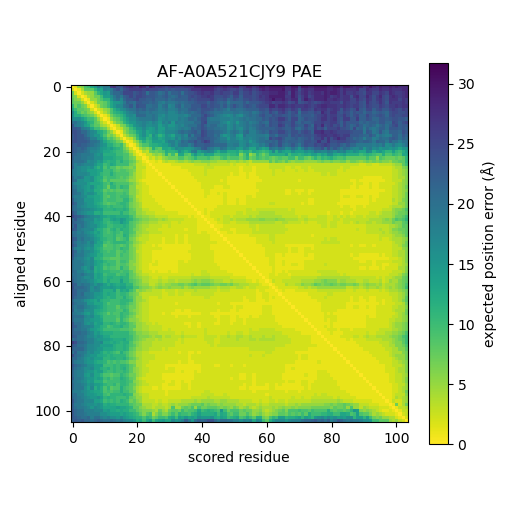O 1
ATOM 516 N N . ARG A 1 68 ? 0.572 6.800 -3.888 1.00 97.12 68 ARG A N 1
ATOM 517 C CA . ARG A 1 68 ? 1.222 6.718 -2.580 1.00 97.12 68 ARG A CA 1
ATOM 518 C C . ARG A 1 68 ? 0.517 7.613 -1.566 1.00 97.12 68 ARG A C 1
ATOM 520 O O . ARG A 1 68 ? 0.137 7.154 -0.496 1.00 97.12 68 ARG A O 1
ATOM 527 N N . SER A 1 69 ? 0.308 8.884 -1.909 1.00 97.50 69 SER A N 1
ATOM 528 C CA . SER A 1 69 ? -0.396 9.827 -1.035 1.00 97.50 69 SER A CA 1
ATOM 529 C C . SER A 1 69 ? -1.831 9.374 -0.740 1.00 97.50 69 SER A C 1
ATOM 531 O O . SER A 1 69 ? -2.258 9.415 0.413 1.00 97.50 69 SER A O 1
ATOM 533 N N . ALA A 1 70 ? -2.552 8.875 -1.750 1.00 97.44 70 ALA A N 1
ATOM 534 C CA . ALA A 1 70 ? -3.897 8.331 -1.580 1.00 97.44 70 ALA A CA 1
ATOM 535 C C . ALA A 1 70 ? -3.918 7.121 -0.632 1.00 97.44 70 ALA A C 1
ATOM 537 O O . ALA A 1 70 ? -4.781 7.054 0.240 1.00 97.44 70 ALA A O 1
ATOM 538 N N . PHE A 1 71 ? -2.942 6.216 -0.746 1.00 97.81 71 PHE A N 1
ATOM 539 C CA . PHE A 1 71 ? -2.822 5.050 0.130 1.00 97.81 71 PHE A CA 1
ATOM 540 C C . PHE A 1 71 ? -2.604 5.472 1.587 1.00 97.81 71 PHE A C 1
ATOM 542 O O . PHE A 1 71 ? -3.313 5.008 2.474 1.00 97.81 71 PHE A O 1
ATOM 549 N N . LEU A 1 72 ? -1.682 6.408 1.833 1.00 97.50 72 LEU A N 1
ATOM 550 C CA . LEU A 1 72 ? -1.409 6.922 3.180 1.00 97.50 72 LEU A CA 1
ATOM 551 C C . LEU A 1 72 ? -2.610 7.656 3.777 1.00 97.50 72 LEU A C 1
ATOM 553 O O . LEU A 1 72 ? -2.910 7.505 4.958 1.00 97.50 72 LEU A O 1
ATOM 557 N N . LYS A 1 73 ? -3.334 8.421 2.957 1.00 97.44 73 LYS A N 1
ATOM 558 C CA . LYS A 1 73 ? -4.566 9.080 3.392 1.00 97.44 73 LYS A CA 1
ATOM 559 C C . LYS A 1 73 ? -5.649 8.060 3.751 1.00 97.44 73 LYS A C 1
ATOM 561 O O . LYS A 1 73 ? -6.337 8.239 4.751 1.00 97.44 73 LYS A O 1
ATOM 566 N N . ALA A 1 74 ? -5.788 6.998 2.960 1.00 96.94 74 ALA A N 1
ATOM 567 C CA . ALA A 1 74 ? -6.717 5.910 3.243 1.00 96.94 74 ALA A CA 1
ATOM 568 C C . ALA A 1 74 ? -6.345 5.174 4.540 1.00 96.94 74 ALA A C 1
ATOM 570 O O . ALA A 1 74 ? -7.222 4.938 5.366 1.00 96.94 74 ALA A O 1
ATOM 571 N N . ALA A 1 75 ? -5.055 4.895 4.761 1.00 96.50 75 ALA A N 1
ATOM 572 C CA . ALA A 1 75 ? -4.531 4.265 5.976 1.00 96.50 75 ALA A CA 1
ATOM 573 C C . ALA A 1 75 ? -4.886 5.033 7.260 1.00 96.50 75 ALA A C 1
ATOM 575 O O . ALA A 1 75 ? -5.143 4.423 8.291 1.00 96.50 75 ALA A O 1
ATOM 576 N N . GLN A 1 76 ? -4.968 6.362 7.190 1.00 96.06 76 GLN A N 1
ATOM 577 C CA . GLN A 1 76 ? -5.300 7.221 8.331 1.00 96.06 76 GLN A CA 1
ATOM 578 C C . GLN A 1 76 ? -6.809 7.411 8.546 1.00 96.06 76 GLN A C 1
ATOM 580 O O . GLN A 1 76 ? -7.219 8.170 9.426 1.00 96.06 76 GLN A O 1
ATOM 585 N N . HIS A 1 77 ? -7.662 6.766 7.746 1.00 95.75 77 HIS A N 1
ATOM 586 C CA . HIS A 1 77 ? -9.101 6.945 7.874 1.00 95.75 77 HIS A CA 1
ATOM 587 C C . HIS A 1 77 ? -9.595 6.390 9.231 1.00 95.75 77 HIS A C 1
ATOM 589 O O . HIS A 1 77 ? -9.320 5.227 9.545 1.00 95.75 77 HIS A O 1
ATOM 595 N N . PRO A 1 78 ? -10.346 7.172 10.037 1.00 92.81 78 PRO A N 1
ATOM 596 C CA . PRO A 1 78 ? -10.703 6.782 11.406 1.00 92.81 78 PRO A CA 1
ATOM 597 C C . PRO A 1 78 ? -11.695 5.615 11.450 1.00 92.81 78 PRO A C 1
ATOM 599 O O . PRO A 1 78 ? -11.589 4.742 12.305 1.00 92.81 78 PRO A O 1
ATOM 602 N N . ILE A 1 79 ? -12.637 5.577 10.503 1.00 94.62 79 ILE A N 1
ATOM 603 C CA . ILE A 1 79 ? -13.636 4.506 10.382 1.00 94.62 79 ILE A CA 1
ATOM 604 C C . ILE A 1 79 ? -12.982 3.282 9.705 1.00 94.62 79 ILE A C 1
ATOM 606 O O . ILE A 1 79 ? -12.567 3.429 8.547 1.00 94.62 79 ILE A O 1
ATOM 610 N N . PRO A 1 80 ? -12.880 2.111 10.372 1.00 92.25 80 PRO A N 1
ATOM 611 C CA . PRO A 1 80 ? -12.166 0.931 9.865 1.00 92.25 80 PRO A CA 1
ATOM 612 C C . PRO A 1 80 ? -12.680 0.386 8.529 1.00 92.25 80 PRO A C 1
ATOM 614 O O . PRO A 1 80 ? -11.893 0.015 7.660 1.00 92.25 80 PRO A O 1
ATOM 617 N N . GLU A 1 81 ? -13.993 0.373 8.326 1.00 93.62 81 GLU A N 1
ATOM 618 C CA . GLU A 1 81 ? -14.623 -0.137 7.105 1.00 93.62 81 GLU A CA 1
ATOM 619 C C . GLU A 1 81 ? -14.295 0.767 5.914 1.00 93.62 81 GLU A C 1
ATOM 621 O O . GLU A 1 81 ? -13.964 0.300 4.821 1.00 93.62 81 GLU A O 1
ATOM 626 N N . LEU A 1 82 ? -14.329 2.084 6.141 1.00 94.81 82 LEU A N 1
ATOM 627 C CA . LEU A 1 82 ? -13.962 3.070 5.132 1.00 94.81 82 LEU A CA 1
ATOM 628 C C . LEU A 1 82 ? -12.462 3.016 4.836 1.00 94.81 82 LEU A C 1
ATOM 630 O O . LEU A 1 82 ? -12.107 2.969 3.659 1.00 94.81 82 LEU A O 1
ATOM 634 N N . ARG A 1 83 ? -11.605 2.904 5.864 1.00 96.19 83 ARG A N 1
ATOM 635 C CA . ARG A 1 83 ? -10.156 2.670 5.724 1.00 96.19 83 ARG A CA 1
ATOM 636 C C . ARG A 1 83 ? -9.880 1.492 4.799 1.00 96.19 83 ARG A C 1
ATOM 638 O O . ARG A 1 83 ? -9.204 1.651 3.785 1.00 96.19 83 ARG A O 1
ATOM 645 N N . GLN A 1 84 ? -10.464 0.335 5.101 1.00 95.12 84 GLN A N 1
ATOM 646 C CA . GLN A 1 84 ? -10.275 -0.872 4.305 1.00 95.12 84 GLN A CA 1
ATOM 647 C C . GLN A 1 84 ? -10.787 -0.702 2.867 1.00 95.12 84 GLN A C 1
ATOM 649 O O . GLN A 1 84 ? -10.111 -1.100 1.917 1.00 95.12 84 GLN A O 1
ATOM 654 N N . SER A 1 85 ? -11.956 -0.079 2.677 1.00 96.88 85 SER A N 1
ATOM 655 C CA . SER A 1 85 ? -12.524 0.132 1.340 1.00 96.88 85 SER A CA 1
ATOM 656 C C . SER A 1 85 ? -11.661 1.055 0.467 1.00 96.88 85 SER A C 1
ATOM 658 O O . SER A 1 85 ? -11.428 0.754 -0.707 1.00 96.88 85 SER A O 1
ATOM 660 N N . GLU A 1 86 ? -11.138 2.146 1.034 1.00 97.19 86 GLU A N 1
ATOM 661 C CA . GLU A 1 86 ? -10.300 3.123 0.333 1.00 97.19 86 GLU A CA 1
ATOM 662 C C . GLU A 1 86 ? -8.912 2.552 0.019 1.00 97.19 86 GLU A C 1
ATOM 664 O O . GLU A 1 86 ? -8.379 2.738 -1.082 1.00 97.19 86 GLU A O 1
ATOM 669 N N . LEU A 1 87 ? -8.352 1.774 0.947 1.00 97.69 87 LEU A N 1
ATOM 670 C CA . LEU A 1 87 ? -7.113 1.036 0.733 1.00 97.69 87 LEU A CA 1
ATOM 671 C C . LEU A 1 87 ? -7.260 0.014 -0.403 1.00 97.69 87 LEU A C 1
ATOM 673 O O . LEU A 1 87 ? -6.416 -0.031 -1.300 1.00 97.69 87 LEU A O 1
ATOM 677 N N . TRP A 1 88 ? -8.365 -0.741 -0.449 1.00 97.75 88 TRP A N 1
ATOM 678 C CA . TRP A 1 88 ? -8.646 -1.666 -1.553 1.00 97.75 88 TRP A CA 1
ATOM 679 C C . TRP A 1 88 ? -8.794 -0.962 -2.903 1.00 97.75 88 TRP A C 1
ATOM 681 O O . TRP A 1 88 ? -8.294 -1.463 -3.915 1.00 97.75 88 TRP A O 1
ATOM 691 N N . ARG A 1 89 ? -9.473 0.192 -2.943 1.00 97.38 89 ARG A N 1
ATOM 692 C CA . ARG A 1 89 ? -9.612 1.008 -4.164 1.00 97.38 89 ARG A CA 1
ATOM 693 C C . ARG A 1 89 ? -8.250 1.467 -4.676 1.00 97.38 89 ARG A C 1
ATOM 695 O O . ARG A 1 89 ? -7.951 1.326 -5.866 1.00 97.38 89 ARG A O 1
ATOM 702 N N . THR A 1 90 ? -7.409 1.958 -3.772 1.00 97.06 90 THR A N 1
ATOM 703 C CA . THR A 1 90 ? -6.063 2.427 -4.106 1.00 97.06 90 THR A CA 1
ATOM 704 C C . THR A 1 90 ? -5.180 1.275 -4.588 1.00 97.06 90 THR A C 1
ATOM 706 O O . THR A 1 90 ? -4.586 1.369 -5.663 1.00 97.06 90 THR A O 1
ATOM 709 N N . LEU A 1 91 ? -5.173 0.142 -3.878 1.00 96.75 91 LEU A N 1
ATOM 710 C CA . LEU A 1 91 ? -4.421 -1.058 -4.257 1.00 96.75 91 LEU A CA 1
ATOM 711 C C . LEU A 1 91 ? -4.840 -1.608 -5.626 1.00 96.75 91 LEU A C 1
ATOM 713 O O . LEU A 1 91 ? -3.988 -1.966 -6.438 1.00 96.75 91 LEU A O 1
ATOM 717 N N . ARG A 1 92 ? -6.144 -1.649 -5.923 1.00 96.44 92 ARG A N 1
ATOM 718 C CA . ARG A 1 92 ? -6.641 -2.083 -7.238 1.00 96.44 92 ARG A CA 1
ATOM 719 C C . ARG A 1 92 ? -6.111 -1.197 -8.363 1.00 96.44 92 ARG A C 1
ATOM 721 O O . ARG A 1 92 ? -5.735 -1.710 -9.414 1.00 96.44 92 ARG A O 1
ATOM 728 N N . THR A 1 93 ? -6.051 0.110 -8.122 1.00 96.25 93 THR A N 1
ATOM 729 C CA . THR A 1 93 ? -5.539 1.085 -9.091 1.00 96.25 93 THR A CA 1
ATOM 730 C C . THR A 1 93 ? -4.037 0.907 -9.309 1.00 96.25 93 THR A C 1
ATOM 732 O O . THR A 1 93 ? -3.596 0.827 -10.453 1.00 96.25 93 THR A O 1
ATOM 735 N N . ILE A 1 94 ? -3.262 0.756 -8.227 1.00 95.06 94 ILE A N 1
ATOM 736 C CA . ILE A 1 94 ? -1.824 0.445 -8.290 1.00 95.06 94 ILE A CA 1
ATOM 737 C C . ILE A 1 94 ? -1.601 -0.834 -9.103 1.00 95.06 94 ILE A C 1
ATOM 739 O O . ILE A 1 94 ? -0.838 -0.822 -10.062 1.00 95.06 94 ILE A O 1
ATOM 743 N N . ARG A 1 95 ? -2.314 -1.920 -8.782 1.00 93.44 95 ARG A N 1
ATOM 744 C CA . ARG A 1 95 ? -2.184 -3.207 -9.478 1.00 93.44 95 ARG A CA 1
ATOM 745 C C . ARG A 1 95 ? -2.457 -3.104 -10.982 1.00 93.44 95 ARG A C 1
ATOM 747 O O . ARG A 1 95 ? -1.733 -3.728 -11.751 1.00 93.44 95 ARG A O 1
ATOM 754 N N . SER A 1 96 ? -3.472 -2.340 -11.396 1.00 93.50 96 SER A N 1
ATOM 755 C CA . SER A 1 96 ? -3.774 -2.125 -12.822 1.00 93.50 96 SER A CA 1
ATOM 756 C C . SER A 1 96 ? -2.604 -1.456 -13.540 1.00 93.50 96 SER A C 1
ATOM 758 O O . SER A 1 96 ? -2.094 -1.989 -14.520 1.00 93.50 96 SER A O 1
ATOM 760 N N . LEU A 1 97 ? -2.119 -0.335 -12.999 1.00 91.69 97 LEU A N 1
ATOM 761 C CA . LEU A 1 97 ? -1.053 0.449 -13.626 1.00 91.69 97 LEU A CA 1
ATOM 762 C C . LEU A 1 97 ? 0.290 -0.279 -13.637 1.00 91.69 97 LEU A C 1
ATOM 764 O O . LEU A 1 97 ? 1.067 -0.133 -14.573 1.00 91.69 97 LEU A O 1
ATOM 768 N N . VAL A 1 98 ? 0.565 -1.074 -12.604 1.00 89.50 98 VAL A N 1
ATOM 769 C CA . VAL A 1 98 ? 1.757 -1.925 -12.549 1.00 89.50 98 VAL A CA 1
ATOM 770 C C . VAL A 1 98 ? 1.703 -2.989 -13.647 1.00 89.50 98 VAL A C 1
ATOM 772 O O . VAL A 1 98 ? 2.701 -3.213 -14.325 1.00 89.50 98 VAL A O 1
ATOM 775 N N . GLY A 1 99 ? 0.538 -3.610 -13.866 1.00 83.94 99 GLY A N 1
ATOM 776 C CA . GLY A 1 99 ? 0.340 -4.555 -14.967 1.00 83.94 99 GLY A CA 1
ATOM 777 C C . GLY A 1 99 ? 0.531 -3.908 -16.342 1.00 83.94 99 GLY A C 1
ATOM 778 O O . GLY A 1 99 ? 1.180 -4.487 -17.208 1.00 83.94 99 GLY A O 1
ATOM 779 N N . GLU A 1 100 ? 0.032 -2.684 -16.525 1.00 80.06 100 GLU A N 1
ATOM 780 C CA . GLU A 1 100 ? 0.236 -1.903 -17.752 1.00 80.06 100 GLU A CA 1
ATOM 781 C C . GLU A 1 100 ? 1.702 -1.506 -17.979 1.00 80.06 100 GLU A C 1
ATOM 783 O O . GLU A 1 100 ? 2.138 -1.432 -19.126 1.00 80.06 100 GLU A O 1
ATOM 788 N N . ALA A 1 101 ? 2.458 -1.238 -16.910 1.00 70.62 101 ALA A N 1
ATOM 789 C CA . ALA A 1 101 ? 3.878 -0.901 -16.988 1.00 70.62 101 ALA A CA 1
ATOM 790 C C . ALA A 1 101 ? 4.760 -2.126 -17.285 1.00 70.62 101 ALA A C 1
ATOM 792 O O . ALA A 1 101 ? 5.753 -1.989 -17.986 1.00 70.62 101 ALA A O 1
ATOM 793 N N . ALA A 1 102 ? 4.393 -3.309 -16.782 1.00 69.00 102 ALA A N 1
ATOM 794 C CA . ALA A 1 102 ? 5.139 -4.553 -16.993 1.00 69.00 102 ALA A CA 1
ATOM 795 C C . ALA A 1 102 ? 4.911 -5.195 -18.375 1.00 69.00 102 ALA A C 1
ATOM 797 O O . ALA A 1 102 ? 5.698 -6.037 -18.794 1.00 69.00 102 ALA A O 1
ATOM 798 N N . GLY A 1 103 ? 3.821 -4.841 -19.064 1.00 62.28 103 GLY A N 1
ATOM 799 C CA . GLY A 1 103 ? 3.508 -5.325 -20.414 1.00 62.28 103 GLY A CA 1
ATOM 800 C C . GLY A 1 103 ? 4.105 -4.493 -21.557 1.00 62.28 103 GLY A C 1
ATOM 801 O O . GLY A 1 103 ? 3.759 -4.749 -22.709 1.00 62.28 103 GLY A O 1
ATOM 802 N N . ARG A 1 104 ? 4.930 -3.484 -21.251 1.00 52.81 104 ARG A N 1
ATOM 803 C CA . ARG A 1 104 ? 5.653 -2.640 -22.218 1.00 52.81 104 ARG A CA 1
ATOM 804 C C . ARG A 1 104 ? 7.132 -2.983 -22.213 1.00 52.81 104 ARG A C 1
ATOM 806 O O . ARG A 1 104 ? 7.729 -2.884 -23.304 1.00 52.81 104 ARG A O 1
#